Protein AF-A0A509L9J6-F1 (afdb_monomer)

Sequence (104 aa):
MFLSFQLKQTHSQYGVVTLHRPSNVDNKQTLEVIIETLSTISQTLPLIFPIHPRTRKNMEAFNIKPGANIKLTAPLSYMEFLNLWKDAKLALTDSGGLQEETTA

Structure (mmCIF, N/CA/C/O backbone):
data_AF-A0A509L9J6-F1
#
_entry.id   AF-A0A509L9J6-F1
#
loop_
_atom_site.group_PDB
_atom_site.id
_atom_site.type_symbol
_atom_site.label_atom_id
_atom_site.label_alt_id
_atom_site.label_comp_id
_atom_site.label_asym_id
_atom_site.label_entity_id
_atom_site.label_seq_id
_atom_site.pdbx_PDB_ins_code
_atom_site.Cartn_x
_atom_site.Cartn_y
_atom_site.Cartn_z
_atom_site.occupancy
_atom_site.B_iso_or_equiv
_atom_site.auth_seq_id
_atom_site.auth_comp_id
_atom_site.auth_asym_id
_atom_site.auth_atom_id
_atom_site.pdbx_PDB_model_num
ATOM 1 N N . MET A 1 1 ? -12.465 18.565 1.038 1.00 63.28 1 MET A N 1
ATOM 2 C CA . MET A 1 1 ? -12.258 17.653 2.186 1.00 63.28 1 MET A CA 1
ATOM 3 C C . MET A 1 1 ? -11.154 16.688 1.792 1.00 63.28 1 MET A C 1
ATOM 5 O O . MET A 1 1 ? -11.217 16.206 0.668 1.00 63.28 1 MET A O 1
ATOM 9 N N . PHE A 1 2 ? -10.123 16.475 2.618 1.00 81.62 2 PHE A N 1
ATOM 10 C CA . PHE A 1 2 ? -9.043 15.549 2.244 1.00 81.62 2 PHE A CA 1
ATOM 11 C C . PHE A 1 2 ? -9.563 14.114 2.152 1.00 81.62 2 PHE A C 1
ATOM 13 O O . PHE A 1 2 ? -10.419 13.714 2.946 1.00 81.62 2 PHE A O 1
ATOM 20 N N . LEU A 1 3 ? -9.024 13.340 1.209 1.00 87.19 3 LEU A N 1
ATOM 21 C CA . LEU A 1 3 ? -9.448 11.958 0.974 1.00 87.19 3 LEU A CA 1
ATOM 22 C C . LEU A 1 3 ? -9.211 11.086 2.219 1.00 87.19 3 LEU A C 1
ATOM 24 O O . LEU A 1 3 ? -10.018 10.214 2.537 1.00 87.19 3 LEU A O 1
ATOM 28 N N . SER A 1 4 ? -8.151 11.379 2.975 1.00 87.44 4 SER A N 1
ATOM 29 C CA . SER A 1 4 ? -7.811 10.701 4.230 1.00 87.44 4 SER A CA 1
ATOM 30 C C . SER A 1 4 ? -8.931 10.740 5.279 1.00 87.44 4 SER A C 1
ATOM 32 O O . SER A 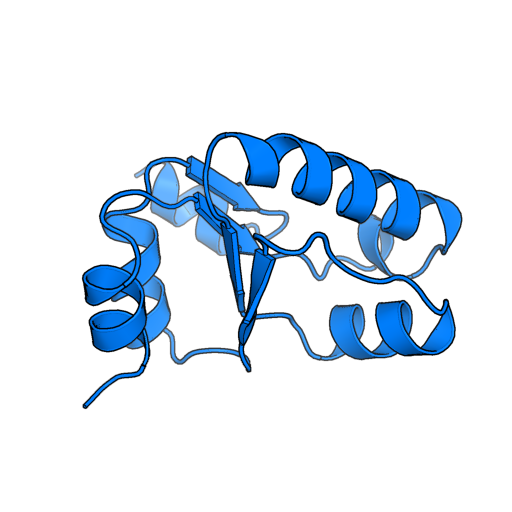1 4 ? -9.197 9.727 5.924 1.00 87.44 4 SER A O 1
ATOM 34 N N . PHE A 1 5 ? -9.654 11.858 5.411 1.00 87.56 5 PHE A N 1
ATOM 35 C CA . PHE A 1 5 ? -10.773 11.961 6.357 1.00 87.56 5 PHE A CA 1
ATOM 36 C C . PHE A 1 5 ? -11.956 11.081 5.953 1.00 87.56 5 PHE A C 1
ATOM 38 O O . PHE A 1 5 ? -12.549 10.418 6.802 1.00 87.56 5 PHE A O 1
ATOM 45 N N . GLN A 1 6 ? -12.281 11.035 4.661 1.00 90.19 6 GLN A N 1
ATOM 46 C CA . GLN A 1 6 ? -13.358 10.185 4.156 1.00 90.19 6 GLN A CA 1
ATOM 47 C C . GLN A 1 6 ? -13.030 8.695 4.338 1.00 90.19 6 GLN A C 1
ATOM 49 O O . GLN A 1 6 ? -13.887 7.902 4.732 1.00 90.19 6 GLN A O 1
ATOM 54 N N . LEU A 1 7 ? -11.774 8.311 4.102 1.00 90.25 7 LEU A N 1
ATOM 55 C CA . LEU A 1 7 ? -11.305 6.940 4.309 1.00 90.25 7 LEU A CA 1
ATOM 56 C C . LEU A 1 7 ? -11.409 6.504 5.780 1.00 90.25 7 LEU A C 1
ATOM 58 O O . LEU A 1 7 ? -11.840 5.391 6.058 1.00 90.25 7 LEU A O 1
ATOM 62 N N . LYS A 1 8 ? -11.112 7.396 6.729 1.00 90.50 8 LYS A N 1
ATOM 63 C CA . LYS A 1 8 ? -11.293 7.113 8.163 1.00 90.50 8 LYS A CA 1
ATOM 64 C C . LYS A 1 8 ? -12.747 6.996 8.593 1.00 90.50 8 LYS A C 1
ATOM 66 O O . LYS A 1 8 ? -13.072 6.175 9.439 1.00 90.50 8 LYS A O 1
ATOM 71 N N . GLN A 1 9 ? -13.628 7.821 8.034 1.00 88.12 9 GLN A N 1
ATOM 72 C CA . GLN A 1 9 ? -15.055 7.741 8.355 1.00 88.12 9 GLN A CA 1
ATOM 73 C C . GLN A 1 9 ? -15.683 6.438 7.851 1.00 88.12 9 GLN A C 1
ATOM 75 O O . GLN A 1 9 ? -16.602 5.917 8.473 1.00 88.12 9 GLN A O 1
ATOM 80 N N . THR A 1 10 ? -15.181 5.909 6.733 1.00 87.06 10 THR A N 1
ATOM 81 C CA . THR A 1 10 ? -15.672 4.656 6.141 1.00 87.06 10 THR A CA 1
ATOM 82 C C . THR A 1 10 ? -15.086 3.408 6.802 1.00 87.06 10 THR A C 1
ATOM 84 O O . THR A 1 10 ? -15.745 2.370 6.812 1.00 87.06 10 THR A O 1
ATOM 87 N N . HIS A 1 11 ? -13.896 3.503 7.403 1.00 85.81 11 HIS A N 1
ATOM 88 C CA . HIS A 1 11 ? -13.226 2.392 8.075 1.00 85.81 11 HIS A CA 1
ATOM 89 C C . HIS A 1 11 ? -12.795 2.781 9.494 1.00 85.81 11 HIS A C 1
ATOM 91 O O . HIS A 1 11 ? -11.769 3.429 9.687 1.00 85.81 11 HIS A O 1
ATOM 97 N N . SER A 1 12 ? -13.547 2.329 10.504 1.00 86.19 12 SER A N 1
ATOM 98 C CA . SER A 1 12 ? -13.221 2.566 11.922 1.00 86.19 12 SER A CA 1
ATOM 99 C C . SER A 1 12 ? -11.910 1.901 12.364 1.00 86.19 12 SER A C 1
ATOM 101 O O . SER A 1 12 ? -11.270 2.355 13.311 1.00 86.19 12 SER A O 1
ATOM 103 N N . GLN A 1 13 ? -11.502 0.834 11.674 1.00 95.44 13 GLN A N 1
ATOM 104 C CA . GLN A 1 13 ? -10.201 0.186 11.799 1.00 95.44 13 GLN A CA 1
ATOM 105 C C . GLN A 1 13 ? -9.678 -0.168 10.408 1.00 95.44 13 GLN A C 1
ATOM 107 O O . GLN A 1 13 ? -10.428 -0.667 9.569 1.00 95.44 13 GLN A O 1
ATOM 112 N N . TYR A 1 14 ? -8.393 0.086 10.174 1.00 97.75 14 TYR A N 1
ATOM 113 C CA . TYR A 1 14 ? -7.732 -0.213 8.908 1.00 97.75 14 TYR A CA 1
ATOM 114 C C . TYR A 1 14 ? -6.226 -0.401 9.096 1.00 97.75 14 TYR A C 1
ATOM 116 O O . TYR A 1 14 ? -5.634 0.076 10.071 1.00 97.75 14 TYR A O 1
ATOM 124 N N . GLY A 1 15 ? -5.611 -1.082 8.135 1.00 97.81 15 GLY A N 1
ATOM 125 C CA . GLY A 1 15 ? -4.172 -1.059 7.908 1.00 97.81 15 GLY A CA 1
ATOM 126 C C . GLY A 1 15 ? -3.815 -0.150 6.734 1.00 97.81 15 GLY A C 1
ATOM 127 O O . GLY A 1 15 ? -4.648 0.115 5.865 1.00 97.81 15 GLY A O 1
ATOM 128 N N . VAL A 1 16 ? -2.574 0.323 6.692 1.00 97.69 16 VAL A N 1
ATOM 129 C CA . VAL A 1 16 ? -2.022 1.059 5.547 1.00 97.69 16 VAL A CA 1
ATOM 130 C C . VAL A 1 16 ? -0.936 0.246 4.861 1.00 97.69 16 VAL A C 1
ATOM 132 O O . VAL A 1 16 ? -0.195 -0.489 5.514 1.00 97.69 16 VAL A O 1
ATOM 135 N N . VAL A 1 17 ? -0.836 0.390 3.541 1.00 98.25 17 VAL A N 1
ATOM 136 C CA . VAL A 1 17 ? 0.169 -0.297 2.726 1.00 98.25 17 VAL A CA 1
ATOM 137 C C . VAL A 1 17 ? 0.975 0.706 1.911 1.00 98.25 17 VAL A C 1
ATOM 139 O O . VAL A 1 17 ? 0.401 1.574 1.253 1.00 98.25 17 VAL A O 1
ATOM 142 N N . THR A 1 18 ? 2.296 0.532 1.874 1.00 97.19 18 THR A N 1
ATOM 143 C CA . THR A 1 18 ? 3.155 1.124 0.840 1.00 97.19 18 THR A CA 1
ATOM 144 C C . THR A 1 18 ? 4.056 0.052 0.241 1.00 97.19 18 THR A C 1
ATOM 146 O O . THR A 1 18 ? 4.773 -0.634 0.967 1.00 97.19 18 THR A O 1
ATOM 149 N N . LEU A 1 19 ? 4.031 -0.077 -1.084 1.00 97.81 19 LEU A N 1
ATOM 150 C CA . LEU A 1 19 ? 4.821 -1.058 -1.823 1.00 97.81 19 LEU A CA 1
ATOM 151 C C . LEU A 1 19 ? 5.291 -0.424 -3.128 1.00 97.81 19 LEU A C 1
ATOM 153 O O . LEU A 1 19 ? 4.454 0.045 -3.905 1.00 97.81 19 LEU A O 1
ATOM 157 N N . HIS A 1 20 ? 6.598 -0.385 -3.368 1.00 97.00 20 HIS A N 1
ATOM 158 C CA . HIS A 1 20 ? 7.171 0.254 -4.558 1.00 97.00 20 HIS A CA 1
ATOM 159 C C . HIS A 1 20 ? 8.583 -0.214 -4.931 1.00 97.00 20 HIS A C 1
ATOM 161 O O . HIS A 1 20 ? 9.075 0.167 -6.000 1.00 97.00 20 HIS A O 1
ATOM 167 N N . ARG A 1 21 ? 9.261 -1.005 -4.088 1.00 97.19 21 ARG A N 1
ATOM 168 C CA . ARG A 1 21 ? 10.641 -1.412 -4.358 1.00 97.19 21 ARG A CA 1
ATOM 169 C C . ARG A 1 21 ? 10.712 -2.361 -5.556 1.00 97.19 21 ARG A C 1
ATOM 171 O O . ARG A 1 21 ? 9.938 -3.317 -5.604 1.00 97.19 21 ARG A O 1
ATOM 178 N N . PRO A 1 22 ? 11.672 -2.158 -6.483 1.00 97.56 22 PRO A N 1
ATOM 179 C CA . PRO A 1 22 ? 11.851 -3.007 -7.663 1.00 97.56 22 PRO A CA 1
ATOM 180 C C . PRO A 1 22 ? 11.861 -4.506 -7.343 1.00 97.56 22 PRO A C 1
ATOM 182 O O . PRO A 1 22 ? 11.172 -5.281 -7.997 1.00 97.56 22 PRO A O 1
ATOM 185 N N . SER A 1 23 ? 12.575 -4.895 -6.280 1.00 97.00 23 SER A N 1
ATOM 186 C CA . SER A 1 23 ? 12.700 -6.287 -5.827 1.00 97.00 23 SER A CA 1
ATOM 187 C C . SER A 1 23 ? 11.362 -6.950 -5.494 1.00 97.00 23 SER A C 1
ATOM 189 O O . SER A 1 23 ? 11.255 -8.168 -5.585 1.00 97.00 23 SER A O 1
ATOM 191 N N . ASN A 1 24 ? 10.356 -6.157 -5.121 1.00 97.81 24 ASN A N 1
ATOM 192 C CA . ASN A 1 24 ? 9.031 -6.634 -4.745 1.00 97.81 24 ASN A CA 1
ATOM 193 C C . ASN A 1 24 ? 8.037 -6.557 -5.905 1.00 97.81 24 ASN A C 1
ATOM 195 O O . ASN A 1 24 ? 7.147 -7.396 -5.996 1.00 97.81 24 ASN A O 1
ATOM 199 N N . VAL A 1 25 ? 8.149 -5.533 -6.761 1.00 98.31 25 VAL A N 1
ATOM 200 C CA . VAL A 1 25 ? 7.070 -5.187 -7.701 1.00 98.31 25 VAL A CA 1
ATOM 201 C C . VAL A 1 25 ? 7.384 -5.469 -9.165 1.00 98.31 25 VAL A C 1
ATOM 203 O O . VAL A 1 25 ? 6.455 -5.482 -9.966 1.00 98.31 25 VAL A O 1
ATOM 206 N N . ASP A 1 26 ? 8.644 -5.679 -9.552 1.00 98.31 26 ASP A N 1
ATOM 207 C CA . ASP A 1 26 ? 9.010 -5.886 -10.965 1.00 98.31 26 ASP A CA 1
ATOM 208 C C . ASP A 1 26 ? 8.941 -7.347 -11.416 1.00 98.31 26 ASP A C 1
ATOM 210 O O . ASP A 1 26 ? 8.863 -7.620 -12.613 1.00 98.31 26 ASP A O 1
ATOM 214 N N . ASN A 1 27 ? 8.969 -8.291 -10.476 1.00 98.38 27 ASN A N 1
ATOM 215 C CA . ASN A 1 27 ? 8.796 -9.707 -10.765 1.00 98.38 27 ASN A CA 1
ATOM 216 C C . ASN A 1 27 ? 7.338 -10.115 -10.522 1.00 98.38 27 ASN A C 1
ATOM 218 O O . ASN A 1 27 ? 6.796 -9.856 -9.447 1.00 98.38 27 ASN A O 1
ATOM 222 N N . LYS A 1 28 ? 6.719 -10.776 -11.510 1.00 98.50 28 LYS A N 1
ATOM 223 C CA . LYS A 1 28 ? 5.313 -11.190 -11.437 1.00 98.50 28 LYS A CA 1
ATOM 224 C C . LYS A 1 28 ? 5.040 -12.090 -10.233 1.00 98.50 28 LYS A C 1
ATOM 226 O O . LYS A 1 28 ? 4.126 -11.794 -9.476 1.00 98.50 28 LYS A O 1
ATOM 231 N N . GLN A 1 29 ? 5.817 -13.157 -10.065 1.00 98.50 29 GLN A N 1
ATOM 232 C CA . GLN A 1 29 ? 5.597 -14.156 -9.020 1.00 98.50 29 GLN A CA 1
ATOM 233 C C . GLN A 1 29 ? 5.725 -13.530 -7.630 1.00 98.50 29 GLN A C 1
ATOM 235 O O . GLN A 1 29 ? 4.872 -13.746 -6.774 1.00 98.50 29 GLN A O 1
ATOM 240 N N . THR A 1 30 ? 6.747 -12.698 -7.422 1.00 98.50 30 THR A N 1
ATOM 241 C CA . THR A 1 30 ? 6.925 -11.975 -6.158 1.00 98.50 30 THR A CA 1
ATOM 242 C C . THR A 1 30 ? 5.751 -11.039 -5.878 1.00 98.50 30 THR A C 1
ATOM 244 O O . THR A 1 30 ? 5.191 -11.071 -4.783 1.00 98.50 30 THR A O 1
ATOM 247 N N . LEU A 1 31 ? 5.351 -10.223 -6.859 1.00 98.69 31 LEU A N 1
ATOM 248 C CA . LEU A 1 31 ? 4.254 -9.276 -6.675 1.00 98.69 31 LEU A CA 1
ATOM 249 C C . LEU A 1 31 ? 2.922 -9.993 -6.421 1.00 98.69 31 LEU A C 1
ATOM 251 O O . LEU A 1 31 ? 2.157 -9.559 -5.566 1.00 98.69 31 LEU A O 1
ATOM 255 N N . GLU A 1 32 ? 2.655 -11.086 -7.132 1.00 98.62 32 GLU A N 1
ATOM 256 C CA . GLU A 1 32 ? 1.443 -11.896 -6.986 1.00 98.62 32 GLU A CA 1
ATOM 257 C C . GLU A 1 32 ? 1.327 -12.452 -5.562 1.00 98.62 32 GLU A C 1
ATOM 259 O O . GLU A 1 32 ? 0.336 -12.173 -4.890 1.00 98.62 32 GLU A O 1
ATOM 264 N N . VAL A 1 33 ? 2.389 -13.076 -5.037 1.00 98.56 33 VAL A N 1
ATOM 265 C CA . VAL A 1 33 ? 2.424 -13.578 -3.650 1.00 98.56 33 VAL A CA 1
ATOM 266 C C . VAL A 1 33 ? 2.199 -12.459 -2.631 1.00 98.56 33 VAL A C 1
ATOM 268 O O . VAL A 1 33 ? 1.460 -12.636 -1.657 1.00 98.56 33 VAL A O 1
ATOM 271 N N . ILE A 1 34 ? 2.802 -11.283 -2.836 1.00 98.62 34 ILE A N 1
ATOM 272 C CA . ILE A 1 34 ? 2.600 -10.139 -1.938 1.00 98.62 34 ILE A CA 1
ATOM 273 C C . ILE A 1 34 ? 1.135 -9.688 -1.967 1.00 98.62 34 ILE A C 1
ATOM 275 O O . ILE A 1 34 ? 0.528 -9.518 -0.909 1.00 98.62 34 ILE A O 1
ATOM 279 N N . ILE A 1 35 ? 0.540 -9.510 -3.150 1.00 98.56 35 ILE A N 1
ATOM 280 C CA . ILE A 1 35 ? -0.851 -9.054 -3.279 1.00 98.56 35 ILE A CA 1
ATOM 281 C C . ILE A 1 35 ? -1.837 -10.098 -2.736 1.00 98.56 35 ILE A C 1
ATOM 283 O O . ILE A 1 35 ? -2.814 -9.718 -2.086 1.00 98.56 35 ILE A O 1
ATOM 287 N N . GLU A 1 36 ? -1.586 -11.393 -2.919 1.00 98.44 36 GLU A N 1
ATOM 288 C CA . GLU A 1 36 ? -2.378 -12.477 -2.321 1.00 98.44 36 GLU A CA 1
ATOM 289 C C . GLU A 1 36 ? -2.301 -12.464 -0.789 1.00 98.44 36 GLU A C 1
ATOM 291 O O . GLU A 1 36 ? -3.321 -12.575 -0.099 1.00 98.44 36 GLU A O 1
ATOM 296 N N . THR A 1 37 ? -1.105 -12.240 -0.244 1.0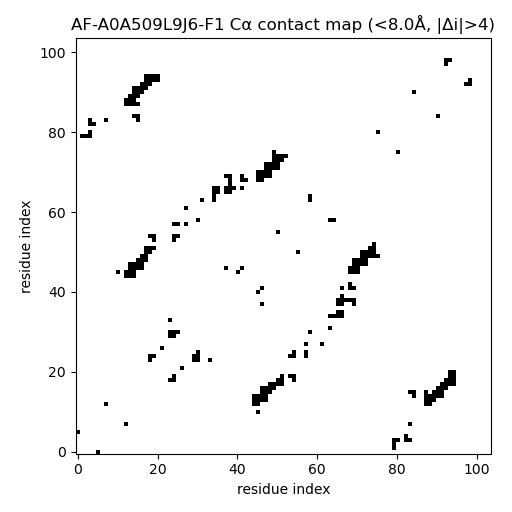0 98.38 37 THR A N 1
ATOM 297 C CA . THR A 1 37 ? -0.889 -12.121 1.203 1.00 98.38 37 THR A CA 1
ATOM 298 C C . THR A 1 37 ? -1.645 -10.918 1.769 1.00 98.38 37 THR A C 1
ATOM 300 O O . THR A 1 37 ? -2.392 -11.049 2.739 1.00 98.38 37 THR A O 1
ATOM 303 N N . LEU A 1 38 ? -1.533 -9.750 1.126 1.00 98.56 38 LEU A N 1
ATOM 304 C CA . LEU A 1 38 ? -2.299 -8.557 1.497 1.00 98.56 38 LEU A CA 1
ATOM 305 C C . LEU A 1 38 ? -3.808 -8.802 1.391 1.00 98.56 38 LEU A C 1
ATOM 307 O O . LEU A 1 38 ? -4.569 -8.354 2.247 1.00 98.56 38 LEU A O 1
ATOM 311 N N . SER A 1 39 ? -4.248 -9.543 0.374 1.00 98.50 39 SER A N 1
ATOM 312 C CA . SER A 1 39 ? -5.660 -9.884 0.181 1.00 98.50 39 SER A CA 1
ATOM 313 C C . SER A 1 39 ? -6.175 -10.771 1.310 1.00 98.50 39 SER A C 1
ATOM 315 O O . SER A 1 39 ? -7.272 -10.528 1.807 1.00 98.50 39 SER A O 1
ATOM 317 N N . THR A 1 40 ? -5.368 -11.721 1.781 1.00 98.31 40 THR A N 1
ATOM 318 C CA . THR A 1 40 ? -5.678 -12.549 2.955 1.00 98.31 40 THR A CA 1
ATOM 319 C C . THR A 1 40 ? -5.789 -11.701 4.222 1.00 98.31 40 THR A C 1
ATOM 321 O O . THR A 1 40 ? -6.797 -11.776 4.919 1.00 98.31 40 THR A O 1
ATOM 324 N N . ILE A 1 41 ? -4.818 -10.819 4.487 1.00 97.88 41 ILE A N 1
ATOM 325 C CA . ILE A 1 41 ? -4.857 -9.897 5.640 1.00 97.88 41 ILE A CA 1
ATOM 326 C C . ILE A 1 41 ? -6.113 -9.013 5.591 1.00 97.88 41 ILE A C 1
ATOM 328 O O . ILE A 1 41 ? -6.775 -8.804 6.612 1.00 97.88 41 ILE A O 1
ATOM 332 N N . SER A 1 42 ? -6.480 -8.544 4.393 1.00 97.94 42 SER A N 1
ATOM 333 C CA . SER A 1 42 ? -7.632 -7.661 4.186 1.00 97.94 42 SER A CA 1
ATOM 334 C C . SER A 1 42 ? -8.986 -8.290 4.536 1.00 97.94 42 SER A C 1
ATOM 336 O O . SER A 1 42 ? -9.970 -7.571 4.708 1.00 97.94 42 SER A O 1
ATOM 338 N N . GLN A 1 43 ? -9.059 -9.619 4.673 1.00 97.38 43 GLN A N 1
ATOM 339 C CA . GLN A 1 43 ? -10.271 -10.306 5.131 1.00 97.38 43 GLN A CA 1
ATOM 340 C C . GLN A 1 43 ? -10.574 -10.013 6.608 1.00 97.38 43 GLN A C 1
ATOM 342 O O . GLN A 1 43 ? -11.742 -9.983 6.986 1.00 97.38 43 GLN A O 1
ATOM 347 N N . THR A 1 44 ? -9.545 -9.743 7.417 1.00 96.94 44 THR A N 1
ATOM 348 C CA . THR A 1 44 ? -9.680 -9.437 8.851 1.00 96.94 44 THR A CA 1
ATOM 349 C C . THR A 1 44 ? -9.578 -7.939 9.132 1.00 96.94 44 THR A C 1
ATOM 351 O O . THR A 1 44 ? -10.304 -7.417 9.975 1.00 96.94 44 THR A O 1
ATOM 354 N N . LEU A 1 45 ? -8.684 -7.233 8.433 1.00 97.25 45 LEU A N 1
ATOM 355 C CA . LEU A 1 45 ? -8.446 -5.802 8.620 1.00 97.25 45 LEU A CA 1
ATOM 356 C C . LEU A 1 45 ? -8.415 -5.100 7.255 1.00 97.25 45 LEU A C 1
ATOM 358 O O . LEU A 1 45 ? -7.443 -5.293 6.524 1.00 97.25 45 LEU A O 1
ATOM 362 N N . PRO A 1 46 ? -9.416 -4.268 6.902 1.00 97.50 46 PRO A N 1
ATOM 363 C CA . PRO A 1 46 ? -9.425 -3.535 5.638 1.00 97.50 46 PRO A CA 1
ATOM 364 C C . PRO A 1 46 ? -8.119 -2.770 5.412 1.00 97.50 46 PRO A C 1
ATOM 366 O O . PRO A 1 46 ? -7.588 -2.150 6.336 1.00 97.50 46 PRO A O 1
ATOM 369 N N . LEU A 1 47 ? -7.601 -2.803 4.185 1.00 98.38 47 LEU A N 1
ATOM 370 C CA . LEU A 1 47 ? -6.323 -2.174 3.855 1.00 98.38 47 LEU A CA 1
ATOM 371 C C . LEU A 1 47 ? -6.538 -0.964 2.956 1.00 98.38 47 LEU A C 1
ATOM 373 O O . LEU A 1 47 ? -7.179 -1.057 1.911 1.00 98.38 47 LEU A O 1
ATOM 377 N N . ILE A 1 48 ? -5.948 0.165 3.331 1.00 98.00 48 ILE A N 1
ATOM 378 C CA . ILE A 1 48 ? -5.850 1.350 2.483 1.00 98.00 48 ILE A CA 1
ATOM 379 C C . ILE A 1 48 ? -4.468 1.347 1.842 1.00 98.00 48 ILE A C 1
ATOM 381 O O . ILE A 1 48 ? -3.447 1.354 2.529 1.00 98.00 48 ILE A O 1
ATOM 385 N N . PHE A 1 49 ? -4.431 1.356 0.514 1.00 97.94 49 PHE A N 1
ATOM 386 C CA . PHE A 1 49 ? -3.195 1.244 -0.244 1.00 97.94 49 PHE A CA 1
ATOM 387 C C . PHE A 1 49 ? -3.079 2.396 -1.256 1.00 97.94 49 PHE A C 1
ATOM 389 O O . PHE A 1 49 ? -3.559 2.286 -2.392 1.00 97.94 49 PHE A O 1
ATOM 396 N N . PRO A 1 50 ? -2.428 3.510 -0.864 1.00 97.19 50 PRO A N 1
ATOM 397 C CA . PRO A 1 50 ? -1.995 4.559 -1.782 1.00 97.19 50 PRO A CA 1
ATOM 398 C C . PRO A 1 50 ? -0.940 4.004 -2.738 1.00 97.19 50 PRO A C 1
ATOM 400 O O . PRO A 1 50 ? 0.259 4.006 -2.465 1.00 97.19 50 PRO A O 1
ATOM 403 N N . ILE A 1 51 ? -1.405 3.440 -3.849 1.00 98.06 51 ILE A N 1
ATOM 404 C CA . ILE A 1 51 ? -0.557 2.621 -4.706 1.00 98.06 51 ILE A CA 1
ATOM 405 C C . ILE A 1 51 ? 0.419 3.498 -5.488 1.00 98.06 51 ILE A C 1
ATOM 407 O O . ILE A 1 51 ? 0.037 4.448 -6.177 1.00 98.06 51 ILE A O 1
ATOM 411 N N . HIS A 1 52 ? 1.698 3.143 -5.405 1.00 97.88 52 HIS A N 1
ATOM 4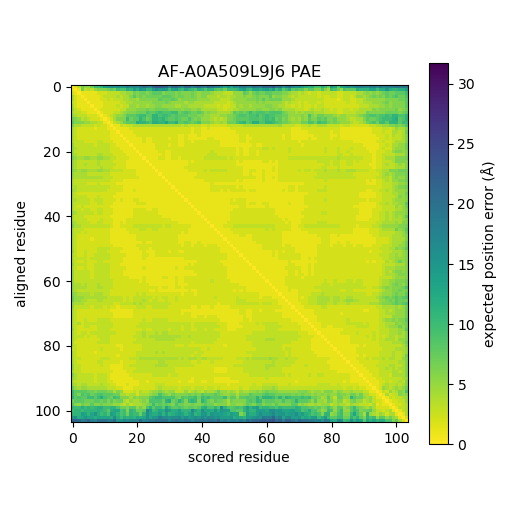12 C CA . HIS A 1 52 ? 2.744 3.794 -6.177 1.00 97.88 52 HIS A CA 1
ATOM 413 C C . HIS A 1 52 ? 2.533 3.543 -7.687 1.00 97.88 52 HIS A C 1
ATOM 415 O O . HIS A 1 52 ? 2.168 2.423 -8.065 1.00 97.88 52 HIS A O 1
ATOM 421 N N . PRO A 1 53 ? 2.805 4.519 -8.581 1.00 98.00 53 PRO A N 1
ATOM 422 C CA . PRO A 1 53 ? 2.594 4.357 -10.023 1.00 98.00 53 PRO A CA 1
ATOM 423 C C . PRO A 1 53 ? 3.283 3.123 -10.622 1.00 98.00 53 PRO A C 1
ATOM 425 O O . PRO A 1 53 ? 2.708 2.447 -11.471 1.00 98.00 53 PRO A O 1
ATOM 428 N N . ARG A 1 54 ? 4.486 2.783 -10.135 1.00 97.88 54 ARG A N 1
ATOM 429 C CA . ARG A 1 54 ? 5.219 1.563 -10.531 1.00 97.88 54 ARG A CA 1
ATOM 430 C C . ARG A 1 54 ? 4.424 0.291 -10.235 1.00 97.88 54 ARG A C 1
ATOM 432 O O . ARG A 1 54 ? 4.236 -0.538 -11.116 1.00 97.88 54 ARG A O 1
ATOM 439 N N . THR A 1 55 ? 3.940 0.161 -9.004 1.00 98.44 55 THR A N 1
ATOM 440 C CA . THR A 1 55 ? 3.204 -1.017 -8.539 1.00 98.44 55 THR A CA 1
ATOM 441 C C . THR A 1 55 ? 1.886 -1.151 -9.283 1.00 98.44 55 THR A C 1
ATOM 443 O O . THR A 1 55 ? 1.559 -2.239 -9.742 1.00 98.44 55 THR A O 1
ATOM 446 N N . ARG A 1 56 ? 1.178 -0.033 -9.496 1.00 98.56 56 ARG A N 1
ATOM 447 C CA . ARG A 1 56 ? -0.041 0.006 -10.313 1.00 98.56 56 ARG A CA 1
ATOM 448 C C . ARG A 1 56 ? 0.219 -0.502 -11.730 1.00 98.56 56 ARG A C 1
ATOM 450 O O . ARG A 1 56 ? -0.453 -1.430 -12.167 1.00 98.56 56 ARG A O 1
ATOM 457 N N . LYS A 1 57 ? 1.234 0.051 -12.401 1.00 98.56 57 LYS A N 1
ATOM 458 C CA . LYS A 1 57 ? 1.626 -0.348 -13.759 1.00 98.56 57 LYS A CA 1
ATOM 459 C C . LYS A 1 57 ? 1.920 -1.847 -13.850 1.00 98.56 57 LYS A C 1
ATOM 461 O O . LYS A 1 57 ? 1.476 -2.499 -14.789 1.00 98.56 57 LYS A O 1
ATOM 466 N N . ASN A 1 58 ? 2.657 -2.397 -12.887 1.00 98.62 58 ASN A N 1
ATOM 467 C CA . ASN A 1 58 ? 3.035 -3.809 -12.911 1.00 98.62 58 ASN A CA 1
ATOM 468 C C . ASN A 1 58 ? 1.855 -4.732 -12.566 1.00 98.62 58 ASN A C 1
ATOM 470 O O . ASN A 1 58 ? 1.701 -5.765 -13.208 1.00 98.62 58 ASN A O 1
ATOM 474 N N . MET A 1 59 ? 0.974 -4.352 -11.632 1.00 98.50 59 MET A N 1
ATOM 475 C CA . MET A 1 59 ? -0.269 -5.095 -11.380 1.00 98.50 59 MET A CA 1
ATOM 476 C C . MET A 1 59 ? -1.147 -5.165 -12.635 1.00 98.50 59 MET A C 1
ATOM 478 O O . MET A 1 59 ? -1.642 -6.238 -12.971 1.00 98.50 59 MET A O 1
ATOM 482 N N . GLU A 1 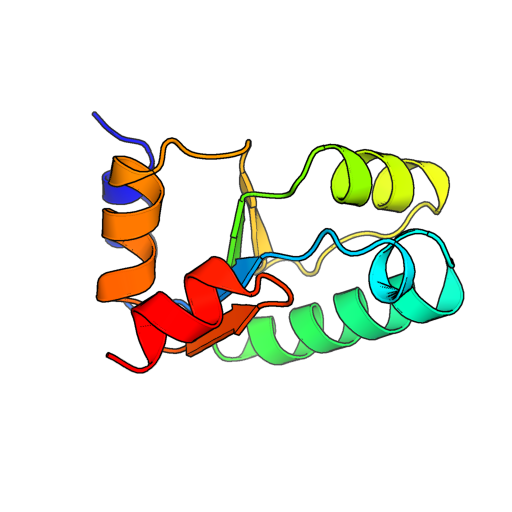60 ? -1.293 -4.051 -13.357 1.00 98.38 60 GLU A N 1
ATOM 483 C CA . GLU A 1 60 ? -2.027 -3.997 -14.626 1.00 98.38 60 GLU A CA 1
ATOM 484 C C . GLU A 1 60 ? -1.361 -4.877 -15.696 1.00 98.38 60 GLU A C 1
ATOM 486 O O . GLU A 1 60 ? -2.027 -5.715 -16.302 1.00 98.38 60 GLU A O 1
ATOM 491 N N . ALA A 1 61 ? -0.042 -4.757 -15.879 1.00 98.56 61 ALA A N 1
ATOM 492 C CA . ALA A 1 61 ? 0.715 -5.544 -16.856 1.00 98.56 61 ALA A CA 1
ATOM 493 C C . ALA A 1 61 ? 0.683 -7.056 -16.575 1.00 98.56 61 ALA A C 1
ATOM 495 O O . ALA A 1 61 ? 0.676 -7.862 -17.504 1.00 98.56 61 ALA A O 1
ATOM 496 N N . PHE A 1 62 ? 0.659 -7.450 -15.302 1.00 98.56 62 PHE A N 1
ATOM 497 C CA . PHE A 1 62 ? 0.626 -8.852 -14.886 1.00 98.56 62 PHE A CA 1
ATOM 498 C C . PHE A 1 62 ? -0.788 -9.401 -14.676 1.00 98.56 62 PHE A C 1
ATOM 500 O O . PHE A 1 62 ? -0.926 -10.591 -14.386 1.00 98.56 62 PHE A O 1
ATOM 507 N N . ASN A 1 63 ? -1.821 -8.569 -14.857 1.00 98.38 63 ASN A N 1
ATOM 508 C CA . ASN A 1 63 ? -3.226 -8.888 -14.591 1.00 98.38 63 ASN A CA 1
ATOM 509 C C . ASN A 1 63 ? -3.480 -9.362 -13.143 1.00 98.38 63 ASN A C 1
ATOM 511 O O . ASN A 1 63 ? -4.305 -10.242 -12.895 1.00 98.38 63 ASN A O 1
ATOM 515 N N . ILE A 1 64 ? -2.768 -8.771 -12.181 1.00 98.38 64 ILE A N 1
ATOM 516 C CA . ILE A 1 64 ? -2.920 -9.042 -10.748 1.00 98.38 64 ILE A CA 1
ATOM 517 C C . ILE A 1 64 ? -4.001 -8.118 -10.189 1.00 98.38 64 ILE A C 1
ATOM 519 O O . ILE A 1 64 ? -3.938 -6.895 -10.342 1.00 98.38 64 ILE A O 1
ATOM 523 N N . LYS A 1 65 ? -4.990 -8.694 -9.503 1.00 97.38 65 LYS A N 1
ATOM 524 C CA . LYS A 1 65 ? -6.092 -7.948 -8.887 1.00 97.38 65 LYS A CA 1
ATOM 525 C C . LYS A 1 65 ? -5.970 -7.973 -7.364 1.00 97.38 65 LYS A C 1
ATOM 527 O O . LYS A 1 65 ? -5.667 -9.024 -6.808 1.00 97.38 65 LYS A O 1
ATOM 532 N N . PRO A 1 66 ? -6.218 -6.846 -6.681 1.00 96.75 66 PRO A N 1
ATOM 533 C CA . PRO A 1 66 ? -6.266 -6.836 -5.228 1.00 96.75 66 PRO A CA 1
ATOM 534 C C . PRO A 1 66 ? -7.554 -7.505 -4.721 1.00 96.75 66 PRO A C 1
ATOM 536 O O . PRO A 1 66 ? -8.567 -7.543 -5.425 1.00 96.75 66 PRO A O 1
ATOM 539 N N . GLY A 1 67 ? -7.539 -7.976 -3.474 1.00 96.56 67 GLY A N 1
ATOM 540 C CA . GLY A 1 67 ? -8.741 -8.416 -2.768 1.00 96.56 67 GLY A CA 1
ATOM 541 C C . GLY A 1 67 ? -9.774 -7.296 -2.586 1.00 96.56 67 GLY A C 1
ATOM 542 O O . GLY A 1 67 ? -9.438 -6.112 -2.556 1.00 96.56 67 GLY A O 1
ATOM 543 N N . ALA A 1 68 ? -11.045 -7.675 -2.426 1.00 96.12 68 ALA A N 1
ATOM 544 C CA . ALA A 1 68 ? -12.179 -6.743 -2.368 1.00 96.12 68 ALA A CA 1
ATOM 545 C C . ALA A 1 68 ? -12.103 -5.723 -1.212 1.00 96.12 68 ALA A C 1
ATOM 547 O O . ALA A 1 68 ? -12.639 -4.622 -1.329 1.00 96.12 68 ALA A O 1
ATOM 548 N N . ASN A 1 69 ? -11.406 -6.068 -0.125 1.00 97.00 69 ASN A N 1
ATOM 549 C CA . ASN A 1 69 ? -11.233 -5.219 1.058 1.00 97.00 69 ASN A CA 1
ATOM 550 C C . ASN A 1 69 ? -9.942 -4.379 1.023 1.00 97.00 69 ASN A C 1
ATOM 552 O O . ASN A 1 69 ? -9.561 -3.779 2.031 1.00 97.00 69 ASN A O 1
ATOM 556 N N . ILE A 1 70 ? -9.259 -4.328 -0.126 1.00 98.00 70 ILE A N 1
ATOM 557 C CA . ILE A 1 70 ? -8.125 -3.434 -0.356 1.00 98.00 70 ILE A CA 1
ATOM 558 C C . ILE A 1 70 ? -8.613 -2.210 -1.131 1.00 98.00 70 ILE A C 1
ATOM 560 O O . ILE A 1 70 ? -8.948 -2.273 -2.316 1.00 98.00 70 ILE A O 1
ATOM 564 N N . LYS A 1 71 ? -8.590 -1.050 -0.477 1.00 97.38 71 LYS A N 1
ATOM 565 C CA . LYS A 1 71 ? -8.893 0.231 -1.104 1.00 97.38 71 LYS A CA 1
ATOM 566 C C . LYS A 1 71 ? -7.640 0.809 -1.754 1.00 97.38 71 LYS A C 1
ATOM 568 O O . LYS A 1 71 ? -6.816 1.435 -1.089 1.00 97.38 71 LYS A O 1
ATOM 573 N N . LEU A 1 72 ? -7.528 0.653 -3.072 1.00 97.56 72 LEU A N 1
ATOM 574 C CA . LEU A 1 72 ? -6.519 1.365 -3.857 1.00 97.56 72 LEU A CA 1
ATOM 575 C C . LEU A 1 72 ? -6.893 2.849 -3.998 1.00 97.56 72 LEU A C 1
ATOM 577 O O . LEU A 1 72 ? -8.018 3.178 -4.384 1.00 97.56 72 LEU A O 1
ATOM 581 N N . THR A 1 73 ? -5.936 3.743 -3.759 1.00 96.31 73 THR A N 1
ATOM 582 C CA . THR A 1 73 ? -6.065 5.185 -4.046 1.00 96.31 73 THR A CA 1
AT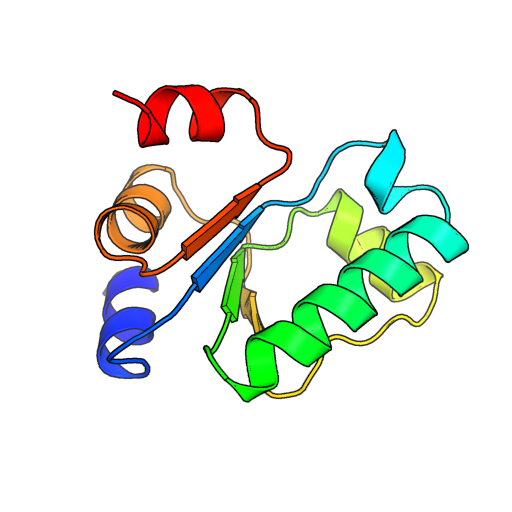OM 583 C C . THR A 1 73 ? -4.942 5.650 -4.967 1.00 96.31 73 THR A C 1
ATOM 585 O O . THR A 1 73 ? -3.982 4.922 -5.202 1.00 96.31 73 THR A O 1
ATOM 588 N N . ALA A 1 74 ? -5.035 6.861 -5.515 1.00 95.62 74 ALA A N 1
ATOM 589 C CA . ALA A 1 74 ? -3.844 7.525 -6.043 1.00 95.62 74 ALA A CA 1
ATOM 590 C C . ALA A 1 74 ? -2.834 7.789 -4.900 1.00 95.62 74 ALA A C 1
ATOM 592 O O . ALA A 1 74 ? -3.236 7.751 -3.727 1.00 95.62 74 ALA A O 1
ATOM 593 N N . PRO A 1 75 ? -1.550 8.055 -5.212 1.00 95.31 75 PRO A N 1
ATOM 594 C CA . PRO A 1 75 ? -0.604 8.564 -4.226 1.00 95.31 75 PRO A CA 1
ATOM 595 C C . PRO A 1 75 ? -1.183 9.773 -3.487 1.00 95.31 75 PRO A C 1
ATOM 597 O O . PRO A 1 75 ? -1.817 10.635 -4.095 1.00 95.31 75 PRO A O 1
ATOM 600 N N . LEU A 1 76 ? -0.980 9.808 -2.174 1.00 95.00 76 LEU A N 1
ATOM 601 C CA . LEU A 1 76 ? -1.462 10.877 -1.307 1.00 95.00 76 LEU A CA 1
ATOM 602 C C . LEU A 1 76 ? -0.338 11.869 -1.022 1.00 95.00 76 LEU A C 1
ATOM 604 O O . LEU A 1 76 ? 0.840 11.507 -1.036 1.00 95.00 76 LEU A O 1
ATOM 608 N N . SER A 1 77 ? -0.705 13.113 -0.719 1.00 93.69 77 SER A N 1
ATOM 609 C CA . SER A 1 77 ? 0.251 14.068 -0.157 1.00 93.69 77 SER A CA 1
ATOM 610 C C . SER A 1 77 ? 0.782 13.569 1.193 1.00 93.69 77 SER A C 1
ATOM 612 O O . SER A 1 77 ? 0.112 12.798 1.884 1.00 93.69 77 SER A O 1
ATOM 614 N N . TYR A 1 78 ? 1.964 14.037 1.603 1.00 91.31 78 TYR A N 1
ATOM 615 C CA . TYR A 1 78 ? 2.561 13.643 2.884 1.00 91.31 78 TYR A CA 1
ATOM 616 C C . TYR A 1 78 ? 1.600 13.864 4.061 1.00 91.31 78 TYR A C 1
ATOM 618 O O . TYR A 1 78 ? 1.381 12.952 4.848 1.00 91.31 78 TYR A O 1
ATOM 626 N N . MET A 1 79 ? 0.945 15.028 4.132 1.00 94.25 79 MET A N 1
ATOM 627 C CA . MET A 1 79 ? 0.000 15.340 5.213 1.00 94.25 79 MET A CA 1
ATOM 628 C C . MET A 1 79 ? -1.241 14.441 5.201 1.00 94.25 79 MET A C 1
ATOM 630 O O . MET A 1 79 ? -1.743 14.059 6.259 1.00 94.25 79 MET A O 1
ATOM 634 N N . GLU A 1 80 ? -1.749 14.078 4.022 1.00 94.56 80 GLU A N 1
ATOM 635 C CA . GLU A 1 80 ? -2.871 13.143 3.914 1.00 94.56 80 GLU A CA 1
ATOM 636 C C . GLU A 1 80 ? -2.476 11.732 4.325 1.00 94.56 80 GLU A C 1
ATOM 638 O O . GLU A 1 80 ? -3.242 11.057 5.014 1.00 94.56 80 GLU A O 1
ATOM 643 N N . PHE A 1 81 ? -1.282 11.297 3.931 1.00 94.31 81 PHE A N 1
ATOM 644 C 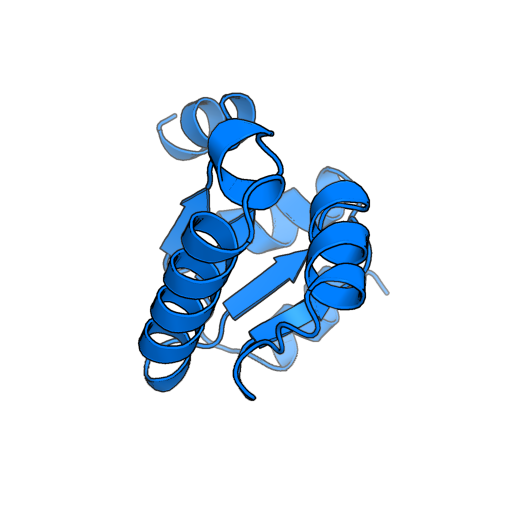CA . PHE A 1 81 ? -0.786 9.992 4.315 1.00 94.31 81 PHE A CA 1
ATOM 645 C C . PHE A 1 81 ? -0.470 9.939 5.812 1.00 94.31 81 PHE A C 1
ATOM 647 O O . PHE A 1 81 ? -0.935 9.013 6.468 1.00 94.31 81 PHE A O 1
ATOM 654 N N . LEU A 1 82 ? 0.189 10.961 6.373 1.00 93.38 82 LEU A N 1
ATOM 655 C CA . LEU A 1 82 ? 0.412 11.135 7.815 1.00 93.38 82 LEU A CA 1
ATOM 656 C C . LEU A 1 82 ? -0.883 11.061 8.602 1.00 93.38 82 LEU A C 1
ATOM 658 O O . LEU A 1 82 ? -0.961 10.372 9.617 1.00 93.38 82 LEU A O 1
ATOM 662 N N . ASN A 1 83 ? -1.931 11.723 8.109 1.00 94.12 83 ASN A N 1
ATOM 663 C CA . ASN A 1 83 ? -3.242 11.599 8.712 1.00 94.12 83 ASN A CA 1
ATOM 664 C C . ASN A 1 83 ? -3.686 10.130 8.763 1.00 94.12 83 ASN A C 1
ATOM 666 O O . ASN A 1 83 ? -4.145 9.704 9.812 1.00 94.12 83 ASN A O 1
ATOM 670 N N . LEU A 1 84 ? -3.536 9.348 7.693 1.00 93.81 84 LEU A N 1
ATOM 671 C CA . LEU A 1 84 ? -3.930 7.937 7.684 1.00 93.81 84 LEU A CA 1
ATOM 672 C C . LEU A 1 84 ? -3.052 7.052 8.572 1.00 93.81 84 LEU A C 1
ATOM 674 O O . LEU A 1 84 ? -3.594 6.323 9.400 1.00 93.81 84 LEU A O 1
ATOM 678 N N . TRP A 1 85 ? -1.731 7.067 8.398 1.00 92.75 85 TRP A N 1
ATOM 679 C CA . TRP A 1 85 ? -0.875 6.052 9.015 1.00 92.75 85 TRP A CA 1
ATOM 680 C C . TRP A 1 85 ? -0.724 6.232 10.528 1.00 92.75 85 TRP A C 1
ATOM 682 O O . TRP A 1 85 ? -0.653 5.228 11.230 1.00 92.75 85 TRP A O 1
ATOM 692 N N . LYS A 1 86 ? -0.815 7.465 11.050 1.00 93.00 86 LYS A N 1
ATOM 693 C CA . LYS A 1 86 ? -0.743 7.732 12.500 1.00 93.00 86 LYS A CA 1
ATOM 694 C C . LYS A 1 86 ? -1.861 7.068 13.324 1.00 93.00 86 LYS A C 1
ATOM 696 O O . LYS A 1 86 ? -1.692 6.857 14.516 1.00 93.00 86 LYS A O 1
ATOM 701 N N . ASP A 1 87 ? -3.011 6.786 12.701 1.00 94.19 87 ASP A N 1
ATOM 702 C CA . ASP A 1 87 ? -4.177 6.170 13.357 1.00 94.19 87 ASP A CA 1
ATOM 703 C C . ASP A 1 87 ? -4.431 4.731 12.847 1.00 94.19 87 ASP A C 1
ATOM 705 O O . ASP A 1 87 ? -5.435 4.107 13.201 1.00 94.19 87 ASP A O 1
ATOM 709 N N . ALA A 1 88 ? -3.547 4.195 11.996 1.00 95.75 88 ALA A N 1
ATOM 710 C CA . ALA A 1 88 ? -3.682 2.849 11.449 1.00 95.75 88 ALA A CA 1
ATOM 711 C C . ALA A 1 88 ? -3.408 1.785 12.522 1.00 95.75 88 ALA A C 1
ATOM 713 O O . ALA A 1 88 ? -2.544 1.944 13.381 1.00 95.75 88 ALA A O 1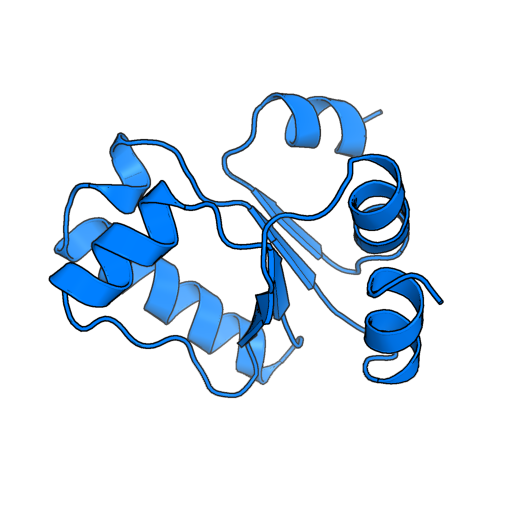
ATOM 714 N N . LYS A 1 89 ? -4.110 0.649 12.448 1.00 96.62 89 LYS A N 1
ATOM 715 C CA . LYS A 1 89 ? -3.850 -0.505 13.329 1.00 96.62 89 LYS A CA 1
ATOM 716 C C . LYS A 1 89 ? -2.584 -1.264 12.949 1.00 96.62 89 LYS A C 1
ATOM 718 O O . LYS A 1 89 ? -2.018 -1.963 13.781 1.00 96.62 89 LYS A O 1
ATOM 723 N N . LEU A 1 90 ? -2.192 -1.162 11.684 1.00 95.38 90 LEU A N 1
ATOM 724 C CA . LEU A 1 90 ? -1.062 -1.866 11.105 1.00 95.38 90 LEU A CA 1
ATOM 725 C C . LEU A 1 90 ? -0.511 -1.060 9.926 1.00 95.38 90 LEU A C 1
ATOM 727 O O . LEU A 1 90 ? -1.284 -0.571 9.100 1.00 95.38 90 LEU A O 1
ATOM 731 N N . ALA A 1 91 ? 0.812 -0.973 9.818 1.00 95.69 91 ALA A N 1
ATOM 732 C CA . ALA A 1 91 ? 1.499 -0.464 8.638 1.00 95.69 91 ALA A CA 1
ATOM 733 C C . ALA A 1 91 ? 2.303 -1.596 7.983 1.00 95.69 91 ALA A C 1
ATOM 735 O O . ALA A 1 91 ? 3.126 -2.240 8.630 1.00 95.69 91 ALA A O 1
ATOM 736 N N . LEU A 1 92 ? 2.057 -1.846 6.697 1.00 96.88 92 LEU A N 1
ATOM 737 C CA . LEU A 1 92 ? 2.759 -2.837 5.877 1.00 96.88 92 LEU A CA 1
ATOM 738 C C . LEU A 1 92 ? 3.555 -2.080 4.814 1.00 96.88 92 LEU A C 1
ATOM 740 O O . LEU A 1 92 ? 2.976 -1.492 3.900 1.00 96.88 92 LEU A O 1
ATOM 744 N N . THR A 1 93 ? 4.878 -2.030 4.955 1.00 96.00 93 THR A N 1
ATOM 745 C CA . THR A 1 93 ? 5.693 -1.071 4.201 1.00 96.00 93 THR A CA 1
ATOM 746 C C . THR A 1 93 ? 7.032 -1.631 3.738 1.00 96.00 93 THR A C 1
ATOM 748 O O . THR A 1 93 ? 7.767 -2.242 4.511 1.00 96.00 93 THR A O 1
ATOM 751 N N . ASP A 1 94 ? 7.385 -1.349 2.481 1.00 94.44 94 ASP A N 1
ATOM 752 C CA . ASP A 1 94 ? 8.759 -1.441 1.973 1.00 94.44 94 ASP A CA 1
ATOM 753 C C . ASP A 1 94 ? 9.474 -0.074 1.893 1.00 94.44 94 ASP A C 1
ATOM 755 O O . ASP A 1 94 ? 10.613 0.011 1.428 1.00 94.44 94 ASP A O 1
ATOM 759 N N . SER A 1 95 ? 8.832 1.002 2.356 1.00 88.56 95 SER A N 1
ATOM 760 C CA . SER A 1 95 ? 9.400 2.350 2.438 1.00 88.56 95 SER A CA 1
ATOM 761 C C . SER A 1 95 ? 10.288 2.502 3.667 1.00 88.56 95 SER A C 1
ATOM 763 O O . SER A 1 95 ? 9.810 2.375 4.791 1.00 88.56 95 SER A O 1
ATOM 765 N N . GLY A 1 96 ? 11.568 2.821 3.445 1.00 83.62 96 GLY A N 1
ATOM 766 C CA . GLY A 1 96 ? 12.526 3.063 4.531 1.00 83.62 96 GLY A CA 1
ATOM 767 C C . GLY A 1 96 ? 12.159 4.283 5.378 1.00 83.62 96 GLY A C 1
ATOM 768 O O . GLY A 1 96 ? 12.128 4.180 6.595 1.00 83.62 96 GLY A O 1
ATOM 769 N N . GLY A 1 97 ? 11.766 5.397 4.745 1.00 81.50 97 GLY A N 1
ATOM 770 C CA . GLY A 1 97 ? 11.366 6.605 5.479 1.00 81.50 97 GLY A CA 1
ATOM 771 C C . GLY A 1 97 ? 10.149 6.370 6.377 1.00 81.50 97 GLY A C 1
ATOM 772 O O . GLY A 1 97 ? 10.148 6.775 7.530 1.00 81.50 97 GLY A O 1
ATOM 773 N N . LEU A 1 98 ? 9.155 5.607 5.902 1.00 80.69 98 LEU A N 1
ATOM 774 C CA . LEU A 1 98 ? 8.006 5.271 6.747 1.00 80.69 98 LEU A CA 1
ATOM 775 C C . LEU A 1 98 ? 8.398 4.343 7.907 1.00 80.69 98 LEU A C 1
ATOM 777 O O . LEU A 1 98 ? 7.850 4.486 8.990 1.00 80.69 98 LEU A O 1
ATOM 781 N N . GLN A 1 99 ? 9.337 3.410 7.701 1.00 83.69 99 GLN A N 1
ATOM 782 C CA . GLN A 1 99 ? 9.838 2.546 8.780 1.00 83.69 99 GLN A CA 1
ATOM 783 C C . GLN A 1 99 ? 10.494 3.370 9.898 1.00 83.69 99 GLN A C 1
ATOM 785 O O . GLN A 1 99 ? 10.221 3.114 11.072 1.00 83.69 99 GLN A O 1
ATOM 790 N N . GLU A 1 100 ? 11.298 4.375 9.540 1.00 77.25 100 GLU A N 1
ATOM 791 C CA . GLU A 1 100 ? 11.902 5.316 10.491 1.00 77.25 100 GLU A CA 1
ATOM 792 C C . GLU A 1 100 ? 10.825 6.121 11.235 1.00 77.25 100 GLU A C 1
ATOM 794 O O . GLU A 1 100 ? 10.828 6.165 12.463 1.00 77.25 100 GLU A O 1
ATOM 799 N N . GLU A 1 101 ? 9.851 6.677 10.511 1.00 75.62 101 GLU A N 1
ATOM 800 C CA . GLU A 1 101 ? 8.778 7.501 11.083 1.00 75.62 101 GLU A CA 1
ATOM 801 C C . GLU A 1 101 ? 7.813 6.714 11.995 1.00 75.62 101 GLU A C 1
ATOM 803 O O . GLU A 1 101 ? 7.304 7.272 12.964 1.00 75.62 101 GLU A O 1
ATOM 808 N N . THR A 1 102 ? 7.558 5.424 11.728 1.00 69.75 102 THR A N 1
ATOM 809 C CA . THR A 1 102 ? 6.674 4.577 12.562 1.00 69.75 102 THR A CA 1
ATOM 810 C C . THR A 1 102 ? 7.340 3.986 13.804 1.00 69.75 102 THR A C 1
ATOM 812 O O . THR A 1 102 ? 6.642 3.439 14.655 1.00 69.75 102 THR A O 1
ATOM 815 N N . THR A 1 103 ? 8.670 4.041 13.888 1.00 69.62 103 THR A N 1
ATOM 816 C CA . THR A 1 103 ? 9.444 3.485 15.015 1.00 69.62 103 THR A CA 1
ATOM 817 C C . THR A 1 103 ? 9.870 4.571 16.014 1.00 69.62 103 THR A C 1
ATOM 819 O O . THR A 1 103 ? 10.412 4.248 17.070 1.00 69.62 103 THR A O 1
ATOM 822 N N . ALA A 1 104 ? 9.644 5.844 15.672 1.00 51.06 104 ALA A N 1
ATOM 823 C CA . ALA A 1 104 ? 9.963 7.006 16.498 1.00 51.06 104 ALA A CA 1
ATOM 824 C C . ALA A 1 104 ? 9.010 7.197 17.691 1.00 51.06 104 ALA A C 1
ATOM 826 O O . ALA A 1 104 ? 7.829 6.788 17.602 1.00 51.06 104 ALA A O 1
#

Radius of gyration: 13.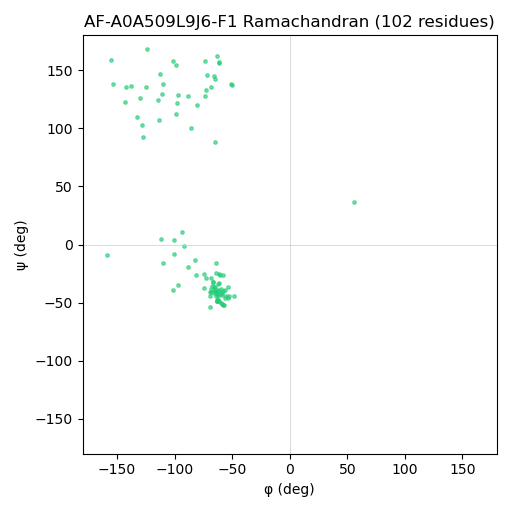11 Å; Cα contacts (8 Å, |Δi|>4): 144; chains: 1; bounding box: 28×32×33 Å

pLDDT: mean 93.68, std 8.02, range [51.06, 98.69]

Nearest PDB structures (foldseek):
  8sxy-assembly1_B  TM=9.038E-01  e=7.711E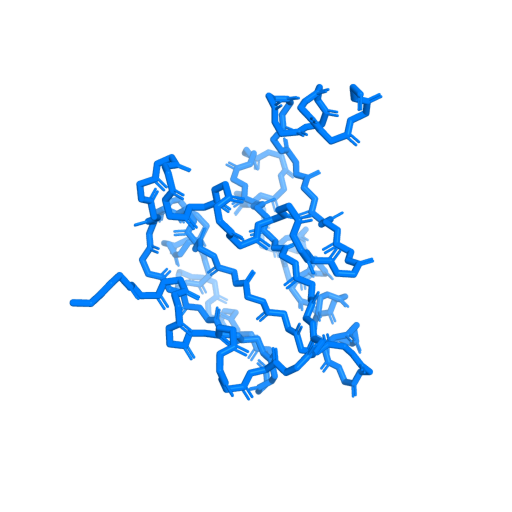-08  Thermus thermophilus HB27
  8sxv-assembly1_B  TM=8.956E-01  e=6.740E-08  Thermus thermophilus HB27
  8sye-assembly1_A  TM=8.961E-01  e=2.772E-07  Thermus thermophilus HB27
  3cx4-assembly1_A  TM=5.270E-01  e=2.567E-01  Escherichia coli
  1rzv-assembly2_B  TM=4.559E-01  e=1.581E+00  Agrobacterium tumefaciens

Secondary structure (DSSP, 8-state):
--HHHHHHHH-SS-EEEE---HHHHSSHHHHHHHHHHHHHHTTTS-EEEE--HHHHHHHHHHT----TTEEEEPPPPHHHHHHHHTT-SEEEE--HHHHHHHH-

Foldseek 3Di:
DQPLVVVCVVFVAAEEEDDDDCVQQVDLVNVLVVLVVVLVVLVVHQYEYQYDPSNVVSCVVSVPDHHPSYHYDHHDDPVSVCSNHVRHPYYHYPDPVVVVVVVD

Solvent-accessible surface area (backbone atoms only — not comparable to full-atom values): 5879 Å² total; per-residue (Å²): 130,65,68,44,59,55,53,45,74,76,36,92,63,33,26,33,40,40,59,66,50,62,90,48,42,73,42,65,70,54,30,48,55,51,43,50,51,51,30,57,51,18,76,81,40,35,29,43,26,44,42,33,72,66,34,50,52,37,29,61,75,65,72,56,74,73,33,94,44,48,47,75,43,69,69,64,56,70,70,42,43,50,60,43,57,80,74,36,80,40,81,49,67,71,48,66,68,58,54,56,65,73,72,105

Mean predicted aligned error: 3.31 Å